Protein AF-A0A497I3G3-F1 (afdb_monomer_lite)

Foldseek 3Di:
DDDDDDPPDPPPPPPPDPDDAAEAEEEAEAPAAEEAECHEYEYQYEDHYDALYEYEYECYEYEDAFFDEPRYEHHFDALYEYHYELYEYYYHDPDDCCFDDDDPDTDRGYQYEHDPPAQRGEYHAENYEYAHEYEFRYEYEAECYEYAEYEYEPVNGDYHYYNYHYNYYYYD

pLDDT: mean 84.53, std 19.84, range [37.31, 98.94]

Structure (mmCIF, N/CA/C/O backbone):
data_AF-A0A497I3G3-F1
#
_entry.id   AF-A0A497I3G3-F1
#
loop_
_atom_site.group_PDB
_atom_site.id
_atom_site.type_symbol
_atom_site.label_atom_id
_atom_site.label_alt_id
_atom_site.label_comp_id
_atom_site.label_asym_id
_atom_site.label_entity_id
_atom_site.label_seq_id
_atom_site.pdbx_PDB_ins_code
_atom_site.Cartn_x
_atom_site.Cartn_y
_atom_site.Cartn_z
_atom_site.occupancy
_atom_site.B_iso_or_equiv
_atom_site.auth_seq_id
_atom_site.auth_comp_id
_atom_site.auth_asym_id
_atom_site.auth_atom_id
_atom_site.pdbx_PDB_model_num
ATOM 1 N N . MET A 1 1 ? -56.051 -41.911 -14.555 1.00 45.12 1 MET A N 1
ATOM 2 C CA . MET A 1 1 ? -54.654 -41.804 -15.029 1.00 45.12 1 MET A CA 1
ATOM 3 C C . MET A 1 1 ? -54.547 -40.635 -15.996 1.00 45.12 1 MET A C 1
ATOM 5 O O . MET A 1 1 ? -55.110 -40.735 -17.070 1.00 45.12 1 MET A O 1
ATOM 9 N N . SER A 1 2 ? -53.884 -39.545 -15.601 1.00 42.78 2 SER A N 1
ATOM 10 C CA . SER A 1 2 ? -52.928 -38.777 -16.425 1.00 42.78 2 SER A CA 1
ATOM 11 C C . SER A 1 2 ? -52.562 -37.500 -15.659 1.00 42.78 2 SER A C 1
ATOM 13 O O . SER A 1 2 ? -53.218 -36.467 -15.787 1.00 42.78 2 SER A O 1
ATOM 15 N N . GLY A 1 3 ? -51.539 -37.588 -14.808 1.00 40.12 3 GLY A N 1
ATOM 16 C CA . GLY A 1 3 ? -50.900 -36.400 -14.254 1.00 40.12 3 GLY A CA 1
ATOM 17 C C . GLY A 1 3 ? -50.158 -35.682 -15.376 1.00 40.12 3 GLY A C 1
ATOM 18 O O . GLY A 1 3 ? -49.284 -36.270 -16.007 1.00 40.12 3 GLY A O 1
ATOM 19 N N . LYS A 1 4 ? -50.519 -34.429 -15.653 1.00 45.56 4 LYS A N 1
ATOM 20 C CA . LYS A 1 4 ? -49.699 -33.545 -16.481 1.00 45.56 4 LYS A CA 1
ATOM 21 C C . LYS A 1 4 ? -48.718 -32.832 -15.554 1.00 45.56 4 LYS A C 1
ATOM 23 O O . LYS A 1 4 ? -49.089 -31.871 -14.888 1.00 45.56 4 LYS A O 1
ATOM 28 N N . LEU A 1 5 ? -47.486 -33.338 -15.486 1.00 42.12 5 LEU A N 1
ATOM 29 C CA . LEU A 1 5 ? -46.356 -32.574 -14.961 1.00 42.12 5 LEU A CA 1
ATOM 30 C C . LEU A 1 5 ? -46.122 -31.384 -15.900 1.00 42.12 5 LEU A C 1
ATOM 32 O O . LEU A 1 5 ? -45.784 -31.565 -17.068 1.00 42.12 5 LEU A O 1
ATOM 36 N N . SER A 1 6 ? -46.319 -30.176 -15.385 1.00 44.56 6 SER A N 1
ATOM 37 C CA . SER A 1 6 ? -45.836 -28.946 -16.006 1.00 44.56 6 SER A CA 1
ATOM 38 C C . SER A 1 6 ? -44.363 -28.792 -15.630 1.00 44.56 6 SER A C 1
ATOM 40 O O . SER A 1 6 ? -44.040 -28.544 -14.469 1.00 44.56 6 SER A O 1
ATOM 42 N N . LEU A 1 7 ? -43.468 -29.023 -16.591 1.00 43.25 7 LEU A N 1
ATOM 43 C CA . LEU A 1 7 ? -42.034 -28.816 -16.429 1.00 43.25 7 LEU A CA 1
ATOM 44 C C . LEU A 1 7 ? -41.765 -27.305 -16.520 1.00 43.25 7 LEU A C 1
ATOM 46 O O . LEU A 1 7 ? -41.732 -26.734 -17.608 1.00 43.25 7 LEU A O 1
ATOM 50 N N . LEU A 1 8 ? -41.638 -26.643 -15.370 1.00 42.03 8 LEU A N 1
ATOM 51 C CA . LEU A 1 8 ? -41.232 -25.243 -15.293 1.00 42.03 8 LEU A CA 1
ATOM 52 C C . LEU A 1 8 ? -39.715 -25.169 -15.524 1.00 42.03 8 LEU A C 1
ATOM 54 O O . LEU A 1 8 ? -38.921 -25.338 -14.601 1.00 42.03 8 LEU A O 1
ATOM 58 N N . SER A 1 9 ? -39.304 -24.968 -16.772 1.00 45.41 9 SER A N 1
ATOM 59 C CA . SER A 1 9 ? -37.898 -24.771 -17.126 1.00 45.41 9 SER A CA 1
ATOM 60 C C . SER A 1 9 ? -37.444 -23.378 -16.680 1.00 45.41 9 SER A C 1
ATOM 62 O O . SER A 1 9 ? -37.644 -22.396 -17.393 1.00 45.41 9 SER A O 1
ATOM 64 N N . ILE A 1 10 ? -36.832 -23.278 -15.499 1.00 46.38 10 ILE A N 1
ATOM 65 C CA . ILE A 1 10 ? -36.067 -22.091 -15.102 1.00 46.38 10 ILE A CA 1
ATOM 66 C C . ILE A 1 10 ? -34.754 -22.125 -15.886 1.00 46.38 10 ILE A C 1
ATOM 68 O O . ILE A 1 10 ? -33.830 -22.863 -15.553 1.00 46.38 10 ILE A O 1
ATOM 72 N N . VAL A 1 11 ? -34.677 -21.333 -16.951 1.00 45.69 11 VAL A N 1
ATOM 73 C CA . VAL A 1 11 ? -33.411 -21.050 -17.628 1.00 45.69 11 VAL A CA 1
ATOM 74 C C . VAL A 1 11 ? -32.709 -19.958 -16.824 1.00 45.69 11 VAL A C 1
ATOM 76 O O . VAL A 1 11 ? -32.985 -18.772 -16.993 1.00 45.69 11 VAL A O 1
ATOM 79 N N . VAL A 1 12 ? -31.821 -20.356 -15.911 1.00 48.06 12 VAL A N 1
ATOM 80 C CA . VAL A 1 12 ? -30.859 -19.429 -15.303 1.00 48.06 12 VAL A CA 1
ATOM 81 C C . VAL A 1 12 ? -29.800 -19.130 -16.360 1.00 48.06 12 VAL A C 1
ATOM 83 O O . VAL A 1 12 ? -28.880 -19.916 -16.577 1.00 48.06 12 VAL A O 1
ATOM 86 N N . LEU A 1 13 ? -29.941 -17.998 -17.046 1.00 43.44 13 LEU A N 1
ATOM 87 C CA . LEU A 1 13 ? -28.862 -17.415 -17.839 1.00 43.44 13 LEU A CA 1
ATOM 88 C C . LEU A 1 13 ? -27.814 -16.856 -16.868 1.00 43.44 13 LEU A C 1
ATOM 90 O O . LEU A 1 13 ? -27.852 -15.689 -16.489 1.00 43.44 13 LEU A O 1
ATOM 94 N N . LEU A 1 14 ? -26.887 -17.712 -16.438 1.00 46.81 14 LEU A N 1
ATOM 95 C CA . LEU A 1 14 ? -25.621 -17.282 -15.851 1.00 46.81 14 LEU A CA 1
ATOM 96 C C . LEU A 1 14 ? -24.811 -16.617 -16.965 1.00 46.81 14 LEU A C 1
ATOM 98 O O . LEU A 1 14 ? -24.116 -17.280 -17.735 1.00 46.81 14 LEU A O 1
ATOM 102 N N . SER A 1 15 ? -24.929 -15.297 -17.082 1.00 46.44 15 SER A N 1
ATOM 103 C CA . SER A 1 15 ? -23.990 -14.508 -17.866 1.00 46.44 15 SER A CA 1
ATOM 104 C C . SER A 1 15 ? -22.642 -14.537 -17.147 1.00 46.44 15 SER A C 1
ATOM 106 O O . SER A 1 15 ? -22.380 -13.720 -16.266 1.00 46.44 15 SER A O 1
ATOM 108 N N . PHE A 1 16 ? -21.786 -15.492 -17.506 1.00 45.66 16 PHE A N 1
ATOM 109 C CA . PHE A 1 16 ? -20.356 -15.397 -17.237 1.00 45.66 16 PHE A CA 1
ATOM 110 C C . PHE A 1 16 ? -19.800 -14.280 -18.122 1.00 45.66 16 PHE A C 1
ATOM 112 O O . PHE A 1 16 ? -19.298 -14.517 -19.219 1.00 45.66 16 PHE A O 1
ATOM 119 N N . GLY A 1 17 ? -19.960 -13.035 -17.673 1.00 47.91 17 GLY A N 1
ATOM 120 C CA . GLY A 1 17 ? -19.143 -11.949 -18.183 1.00 47.91 17 GLY A CA 1
ATOM 121 C C . GLY A 1 17 ? -17.699 -12.283 -17.837 1.00 47.91 17 GLY A C 1
ATOM 122 O O . GLY A 1 17 ? -17.373 -12.452 -16.664 1.00 47.91 17 GLY A O 1
ATOM 123 N N . ILE A 1 18 ? -16.844 -12.421 -18.848 1.00 51.44 18 ILE A N 1
ATOM 124 C CA . ILE A 1 18 ? -15.400 -12.369 -18.636 1.00 51.44 18 ILE A CA 1
ATOM 125 C C . ILE A 1 18 ? -15.140 -10.930 -18.193 1.00 51.44 18 ILE A C 1
ATOM 127 O O . ILE A 1 18 ? -15.123 -10.024 -19.024 1.00 51.44 18 ILE A O 1
ATOM 131 N N . ALA A 1 19 ? -15.069 -10.696 -16.883 1.00 58.94 19 ALA A N 1
ATOM 132 C CA . ALA A 1 19 ? -14.708 -9.393 -16.355 1.00 58.94 19 ALA A CA 1
ATOM 133 C C . ALA A 1 19 ? -13.263 -9.126 -16.787 1.00 58.94 19 ALA A C 1
ATOM 135 O O . ALA A 1 19 ? -12.330 -9.762 -16.308 1.00 58.94 19 ALA A O 1
ATOM 136 N N . SER A 1 20 ? -13.076 -8.248 -17.768 1.00 67.19 20 SER A N 1
ATOM 137 C CA . SER A 1 20 ? -11.767 -7.662 -18.022 1.00 67.19 20 SER A CA 1
ATOM 138 C C . SER A 1 20 ? -11.475 -6.672 -16.902 1.00 67.19 20 SER A C 1
ATOM 140 O O . SER A 1 20 ? -12.383 -5.932 -16.519 1.00 67.19 20 SER A O 1
ATOM 142 N N . ALA A 1 21 ? -10.233 -6.623 -16.411 1.00 77.19 21 ALA A N 1
ATOM 143 C CA . ALA A 1 21 ? -9.849 -5.577 -15.464 1.00 77.19 21 ALA A CA 1
ATOM 144 C C . ALA A 1 21 ? -10.252 -4.192 -15.972 1.00 77.19 21 ALA A C 1
ATOM 146 O O . ALA A 1 21 ? -10.078 -3.870 -17.150 1.00 77.19 21 ALA A O 1
ATOM 147 N N . GLU A 1 22 ? -10.757 -3.384 -15.052 1.00 89.38 22 GLU A N 1
ATOM 148 C CA . GLU A 1 22 ? -10.927 -1.955 -15.249 1.00 89.38 22 GLU A CA 1
ATOM 149 C C . GLU A 1 22 ? -9.532 -1.326 -15.395 1.00 89.38 22 GLU A C 1
ATOM 151 O O . GLU A 1 22 ? -8.621 -1.647 -14.630 1.00 89.38 22 GLU A O 1
ATOM 156 N N . GLU A 1 23 ? -9.333 -0.459 -16.388 1.00 92.62 23 GLU A N 1
ATOM 157 C CA . GLU A 1 23 ? -8.059 0.235 -16.588 1.00 92.62 23 GLU A CA 1
ATOM 158 C C . GLU A 1 23 ? -8.224 1.737 -16.367 1.00 92.62 23 GLU A C 1
ATOM 160 O O . GLU A 1 23 ? -9.040 2.390 -17.020 1.00 92.62 23 GLU A O 1
ATOM 165 N N . ILE A 1 24 ? -7.400 2.298 -15.484 1.00 94.25 24 ILE A N 1
ATOM 166 C CA . ILE A 1 24 ? -7.285 3.739 -15.266 1.00 94.25 24 ILE A CA 1
ATOM 167 C C . ILE A 1 24 ? -6.050 4.242 -16.005 1.00 94.25 24 ILE A C 1
ATOM 169 O O . ILE A 1 24 ? -4.948 3.706 -15.854 1.00 94.25 24 ILE A O 1
ATOM 173 N N . GLN A 1 25 ? -6.243 5.285 -16.810 1.00 94.75 25 GLN A N 1
ATOM 174 C CA . GLN A 1 25 ? -5.165 6.017 -17.466 1.00 94.75 25 GLN A CA 1
ATOM 175 C C . GLN A 1 25 ? -4.808 7.242 -16.621 1.00 94.75 25 GLN A C 1
ATOM 177 O O . GLN A 1 25 ? -5.655 8.110 -16.409 1.00 94.75 25 GLN A O 1
ATOM 182 N N . GLY A 1 26 ? -3.560 7.313 -16.152 1.00 95.94 26 GLY A N 1
ATOM 183 C CA . GLY A 1 26 ? -3.089 8.362 -15.250 1.00 95.94 26 GLY A CA 1
ATOM 184 C C . GLY A 1 26 ? -3.339 8.066 -13.771 1.00 95.94 26 GLY A C 1
ATOM 185 O O . GLY A 1 26 ? -3.663 6.945 -13.378 1.00 95.94 26 GLY A O 1
ATOM 186 N N . ASP A 1 27 ? -3.136 9.093 -12.946 1.00 98.38 27 ASP A N 1
ATOM 187 C CA . ASP A 1 27 ? -3.204 8.974 -11.492 1.00 98.38 27 ASP A CA 1
ATOM 188 C C . ASP A 1 27 ? -4.645 8.768 -11.006 1.00 98.38 27 ASP A C 1
ATOM 190 O O . ASP A 1 27 ? -5.552 9.547 -11.317 1.00 98.38 27 ASP A O 1
ATOM 194 N N . LEU A 1 28 ? -4.839 7.761 -10.158 1.00 98.50 28 LEU A N 1
ATOM 195 C CA . LEU A 1 28 ? -6.052 7.599 -9.371 1.00 98.50 28 LEU A CA 1
ATOM 196 C C . LEU A 1 28 ? -5.888 8.356 -8.051 1.00 98.50 28 LEU A C 1
ATOM 198 O O . LEU A 1 28 ? -5.063 7.994 -7.216 1.00 98.50 28 LEU A O 1
ATOM 202 N N . VAL A 1 29 ? -6.698 9.395 -7.847 1.00 98.69 29 VAL A N 1
ATOM 203 C CA . VAL A 1 29 ? -6.647 10.238 -6.644 1.00 98.69 29 VAL A CA 1
ATOM 204 C C . VAL A 1 29 ? -7.926 10.079 -5.827 1.00 98.69 29 VAL A C 1
ATOM 206 O O . VAL A 1 29 ? -9.012 10.447 -6.282 1.00 98.69 29 VAL A O 1
ATOM 209 N N . ILE A 1 30 ? -7.786 9.576 -4.604 1.00 98.56 30 ILE A N 1
ATOM 210 C CA . ILE A 1 30 ? -8.861 9.387 -3.631 1.00 98.56 30 ILE A CA 1
ATOM 211 C C . ILE A 1 30 ? -9.039 10.677 -2.834 1.00 98.56 30 ILE A C 1
ATOM 213 O O . ILE A 1 30 ? -8.191 11.033 -2.018 1.00 98.56 30 ILE A O 1
ATOM 217 N N . ARG A 1 31 ? -10.142 11.386 -3.093 1.00 98.38 31 ARG A N 1
ATOM 218 C CA . ARG A 1 31 ? -10.466 12.686 -2.468 1.00 98.38 31 ARG A CA 1
ATOM 219 C C . ARG A 1 31 ? -11.507 12.589 -1.353 1.00 98.38 31 ARG A C 1
ATOM 221 O O . ARG A 1 31 ? -11.741 13.557 -0.632 1.00 98.38 31 ARG A O 1
ATOM 228 N N . GLU A 1 32 ? -12.114 11.425 -1.206 1.00 98.12 32 GLU A N 1
ATOM 229 C CA . GLU A 1 32 ? -13.136 11.107 -0.218 1.00 98.12 32 GLU A CA 1
ATOM 230 C C . GLU A 1 32 ? -12.963 9.666 0.251 1.00 98.12 32 GLU A C 1
ATOM 232 O O . GLU A 1 32 ? -12.327 8.863 -0.435 1.00 98.12 32 GLU A O 1
ATOM 237 N N . ASP A 1 33 ? -13.507 9.342 1.421 1.00 98.62 33 ASP A N 1
ATOM 238 C CA . ASP A 1 33 ? -13.402 7.988 1.953 1.00 98.62 33 ASP A CA 1
ATOM 239 C C . ASP A 1 33 ? -14.055 6.996 0.987 1.00 98.62 33 ASP A C 1
ATOM 241 O O . ASP A 1 33 ? -15.230 7.115 0.642 1.00 98.62 33 ASP A O 1
ATOM 245 N N . THR A 1 34 ? -13.267 6.032 0.518 1.00 98.50 34 THR A N 1
ATOM 246 C CA . THR A 1 34 ? -13.627 5.173 -0.612 1.00 98.50 34 THR A CA 1
ATOM 247 C C . THR A 1 34 ? -13.425 3.706 -0.259 1.00 98.50 34 THR A C 1
ATOM 249 O O . THR A 1 34 ? -12.435 3.330 0.372 1.00 98.50 34 THR A O 1
ATOM 252 N N . VAL A 1 35 ? -14.345 2.854 -0.720 1.00 98.56 35 VAL A N 1
ATOM 253 C CA . VAL A 1 35 ? -14.219 1.394 -0.651 1.00 98.56 35 VAL A CA 1
ATOM 254 C C . VAL A 1 35 ? -14.188 0.819 -2.067 1.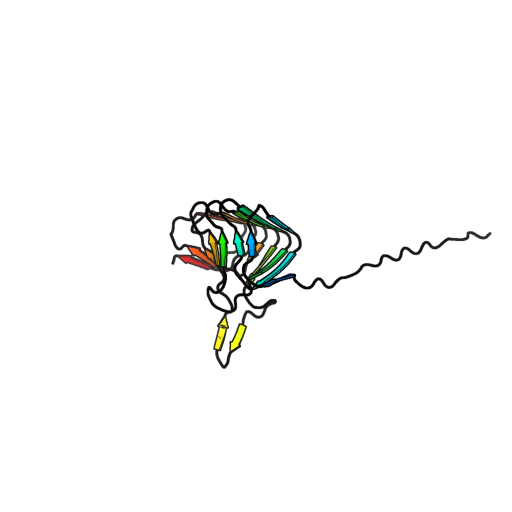00 98.56 35 VAL A C 1
ATOM 256 O O . VAL A 1 35 ? -15.120 1.013 -2.844 1.00 98.56 35 VAL A O 1
ATOM 259 N N . MET A 1 36 ? -13.124 0.088 -2.387 1.00 97.44 36 MET A N 1
ATOM 260 C CA . MET A 1 36 ? -12.977 -0.711 -3.601 1.00 97.44 36 MET A CA 1
ATOM 261 C C . MET A 1 36 ? -13.155 -2.184 -3.245 1.00 97.44 36 MET A C 1
ATOM 263 O O . MET A 1 36 ? -12.285 -2.787 -2.624 1.00 97.44 36 MET A O 1
ATOM 267 N N . GLU A 1 37 ? -14.299 -2.748 -3.618 1.00 97.69 37 GLU A N 1
ATOM 268 C CA . GLU A 1 37 ? -14.690 -4.120 -3.290 1.00 97.69 37 GLU A CA 1
ATOM 269 C C . GLU A 1 37 ? -14.824 -4.950 -4.570 1.00 97.69 37 GLU A C 1
ATOM 271 O O . GLU A 1 37 ? -15.496 -4.520 -5.511 1.00 97.69 37 GLU A O 1
ATOM 276 N N . GLY A 1 38 ? -14.212 -6.139 -4.605 1.00 96.25 38 GLY A N 1
ATOM 277 C CA . GLY A 1 38 ? -14.355 -7.066 -5.735 1.00 96.25 38 GLY A CA 1
ATOM 278 C C . GLY A 1 38 ? -13.771 -6.546 -7.051 1.00 96.25 38 GLY A C 1
ATOM 279 O O . GLY A 1 38 ? -14.249 -6.919 -8.122 1.00 96.25 38 GLY A O 1
ATOM 280 N N . LYS A 1 39 ? -12.801 -5.628 -6.989 1.00 94.12 39 LYS A N 1
ATOM 281 C CA . LYS A 1 39 ? -12.238 -4.958 -8.161 1.00 94.12 39 LYS A CA 1
ATOM 282 C C . LYS A 1 39 ? -11.048 -5.727 -8.714 1.00 94.12 39 LYS A C 1
ATOM 284 O O . LYS A 1 39 ? -10.140 -6.087 -7.975 1.00 94.12 39 LYS A O 1
ATOM 289 N N . GLU A 1 40 ? -11.018 -5.890 -10.030 1.00 94.00 40 GLU A N 1
ATOM 290 C CA . GLU A 1 40 ? -9.793 -6.159 -10.777 1.00 94.00 40 GLU A CA 1
ATOM 291 C C . GLU A 1 40 ? -9.428 -4.861 -11.507 1.00 94.00 40 GLU A C 1
ATOM 293 O O . GLU A 1 40 ? -10.165 -4.430 -12.397 1.00 94.00 40 GLU A O 1
ATOM 298 N N . LEU A 1 41 ? -8.353 -4.194 -11.082 1.00 93.88 41 LEU A N 1
ATOM 299 C CA . LEU A 1 41 ? -8.011 -2.835 -11.516 1.00 93.88 41 LEU A CA 1
ATOM 300 C C . LEU A 1 41 ? -6.548 -2.749 -11.950 1.00 93.88 41 LEU A C 1
ATOM 302 O O . LEU A 1 41 ? -5.653 -3.205 -11.239 1.00 93.88 41 LEU A O 1
ATOM 306 N N . VAL A 1 42 ? -6.296 -2.092 -13.076 1.00 93.50 42 VAL A N 1
ATOM 307 C CA . VAL A 1 42 ? -4.954 -1.699 -13.518 1.00 93.50 42 VAL A CA 1
ATOM 308 C C . VAL A 1 42 ? -4.859 -0.180 -13.513 1.00 93.50 42 VAL A C 1
ATOM 310 O O . VAL A 1 42 ? -5.671 0.500 -14.136 1.00 93.50 42 VAL A O 1
ATOM 313 N N . ILE A 1 43 ? -3.851 0.359 -12.834 1.00 95.50 43 ILE A N 1
ATOM 314 C CA . ILE A 1 43 ? -3.600 1.799 -12.743 1.00 95.50 43 ILE A CA 1
ATOM 315 C C . ILE A 1 43 ? -2.324 2.115 -13.524 1.00 95.50 43 ILE A C 1
ATOM 317 O O . ILE A 1 43 ? -1.236 1.666 -13.163 1.00 95.50 43 ILE A O 1
ATOM 321 N N . ASN A 1 44 ? -2.454 2.897 -14.596 1.00 93.62 44 ASN A N 1
ATOM 322 C CA . ASN A 1 44 ? -1.338 3.405 -15.401 1.00 93.62 44 ASN A CA 1
ATOM 323 C C . ASN A 1 44 ? -0.897 4.781 -14.874 1.00 93.62 44 ASN A C 1
ATOM 325 O O . ASN A 1 44 ? -0.962 5.785 -15.586 1.00 93.62 44 ASN A O 1
ATOM 329 N N . GLY A 1 45 ? -0.539 4.825 -13.592 1.00 95.31 45 GLY A N 1
ATOM 330 C CA . GLY A 1 45 ? -0.267 6.045 -12.842 1.00 95.31 45 GLY A CA 1
ATOM 331 C C . GLY A 1 45 ? -0.079 5.772 -11.353 1.00 95.31 45 GLY A C 1
ATOM 332 O O . GLY A 1 45 ? -0.055 4.622 -10.906 1.00 95.31 45 GLY A O 1
ATOM 333 N N . ASN A 1 46 ? 0.040 6.840 -10.572 1.00 98.19 46 ASN A N 1
ATOM 334 C CA . ASN A 1 46 ? 0.057 6.754 -9.117 1.00 98.19 46 ASN A CA 1
ATOM 335 C C . ASN A 1 46 ? -1.337 6.436 -8.566 1.00 98.19 46 ASN A C 1
ATOM 337 O O . ASN A 1 46 ? -2.356 6.832 -9.132 1.00 98.19 46 ASN A O 1
ATOM 341 N N . LEU A 1 47 ? -1.373 5.803 -7.398 1.00 98.62 47 LEU A N 1
ATOM 342 C CA . LEU A 1 47 ? -2.547 5.802 -6.530 1.00 98.62 47 LEU A CA 1
ATOM 343 C C . LEU A 1 47 ? -2.269 6.756 -5.372 1.00 98.62 47 LEU A C 1
ATOM 345 O O . LEU A 1 47 ? -1.363 6.510 -4.582 1.00 98.62 47 LEU A O 1
ATOM 349 N N . VAL A 1 48 ? -3.019 7.845 -5.268 1.00 98.88 48 VAL A N 1
ATOM 350 C CA . VAL A 1 48 ? -2.821 8.871 -4.238 1.00 98.88 48 VAL A CA 1
ATOM 351 C C . VAL A 1 48 ? -4.035 8.908 -3.326 1.00 98.88 48 VAL A C 1
ATOM 353 O O . VAL A 1 48 ? -5.156 9.087 -3.793 1.00 98.88 48 VAL A O 1
ATOM 356 N N . ILE A 1 49 ? -3.811 8.760 -2.025 1.00 98.88 49 ILE A N 1
ATOM 357 C CA . ILE A 1 49 ? -4.839 8.938 -1.000 1.00 98.88 49 ILE A CA 1
ATOM 358 C C . ILE A 1 49 ? -4.579 10.285 -0.352 1.00 98.88 49 ILE A C 1
ATOM 360 O O . ILE A 1 49 ? -3.554 10.448 0.305 1.00 98.88 49 ILE A O 1
ATOM 364 N N . GLU A 1 50 ? -5.464 11.248 -0.600 1.00 98.75 50 GLU A N 1
ATOM 365 C CA . GLU A 1 50 ? -5.311 12.620 -0.114 1.00 98.75 50 GLU A CA 1
ATOM 366 C C . GLU A 1 50 ? -5.356 12.712 1.415 1.00 98.75 50 GLU A C 1
ATOM 368 O O . GLU A 1 50 ? -5.801 11.794 2.108 1.00 98.75 50 GLU A O 1
ATOM 373 N N . GLU A 1 51 ? -4.884 13.845 1.935 1.00 98.62 51 GLU A N 1
ATOM 374 C CA . GLU A 1 51 ? -4.759 14.092 3.371 1.00 98.62 51 GLU A CA 1
ATOM 375 C C . GLU A 1 51 ? -6.066 13.807 4.130 1.00 98.62 51 GLU A C 1
ATOM 377 O O . GLU A 1 51 ? -7.155 14.255 3.749 1.00 98.62 51 GLU A O 1
ATOM 382 N N . GLY A 1 52 ? -5.955 13.043 5.219 1.00 98.25 52 GLY A N 1
ATOM 383 C CA . GLY A 1 52 ? -7.091 12.701 6.078 1.00 98.25 52 GLY A CA 1
ATOM 384 C C . GLY A 1 52 ? -8.145 11.794 5.433 1.00 98.25 52 GLY A C 1
ATOM 385 O O . GLY A 1 52 ? -9.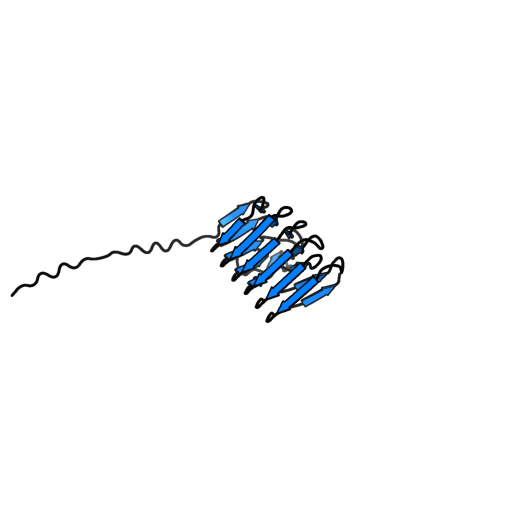229 11.654 5.998 1.00 98.25 52 GLY A O 1
ATOM 386 N N . LYS A 1 53 ? -7.878 11.214 4.253 1.00 98.75 53 LYS A N 1
ATOM 387 C CA . LYS A 1 53 ? -8.802 10.300 3.562 1.00 98.75 53 LYS A CA 1
ATOM 388 C C . LYS A 1 53 ? -8.449 8.845 3.797 1.00 98.75 53 LYS A C 1
ATOM 390 O O . LYS A 1 53 ? -7.292 8.485 4.011 1.00 98.75 53 LYS A O 1
ATOM 395 N N . THR A 1 54 ? -9.465 7.997 3.711 1.00 98.88 54 THR A N 1
ATOM 396 C CA . THR A 1 54 ? -9.321 6.549 3.828 1.00 98.88 54 THR A CA 1
ATOM 397 C C . THR A 1 54 ? -9.667 5.857 2.517 1.00 98.88 54 THR A C 1
ATOM 399 O O . THR A 1 54 ? -10.768 6.006 1.992 1.00 98.88 54 THR A O 1
ATOM 402 N N . LEU A 1 55 ? -8.756 5.023 2.021 1.00 98.88 55 LEU A N 1
ATOM 403 C CA . LEU A 1 55 ? -9.059 4.039 0.985 1.00 98.88 55 LEU A CA 1
ATOM 404 C C . LEU A 1 55 ? -9.073 2.643 1.606 1.00 98.88 55 LEU A C 1
ATOM 406 O O . LEU A 1 55 ? -8.082 2.212 2.194 1.00 98.88 55 LEU A O 1
ATOM 410 N N . THR A 1 56 ? -10.174 1.917 1.430 1.00 98.88 56 THR A N 1
ATOM 411 C CA . THR A 1 56 ? -10.258 0.485 1.740 1.00 98.88 56 THR A CA 1
ATOM 412 C C . THR A 1 56 ? -10.337 -0.322 0.452 1.00 98.88 56 THR A C 1
ATOM 414 O O . THR A 1 56 ? -11.260 -0.136 -0.333 1.00 98.88 56 THR A O 1
ATOM 417 N N . ILE A 1 57 ? -9.401 -1.242 0.246 1.00 98.81 57 ILE A N 1
ATOM 418 C CA . ILE A 1 57 ? -9.375 -2.202 -0.860 1.00 98.81 57 ILE A CA 1
ATOM 419 C C . ILE A 1 57 ? -9.682 -3.579 -0.274 1.00 98.81 57 ILE A C 1
ATOM 421 O O . ILE A 1 57 ? -8.959 -4.046 0.609 1.00 98.81 57 ILE A O 1
ATOM 425 N N . ARG A 1 58 ? -10.747 -4.232 -0.743 1.00 98.62 58 ARG A N 1
ATOM 426 C CA . ARG A 1 58 ? -11.176 -5.536 -0.233 1.00 98.62 58 ARG A CA 1
ATOM 427 C C . ARG A 1 58 ? -11.527 -6.506 -1.352 1.00 98.62 58 ARG A C 1
ATOM 429 O O . ARG A 1 58 ? -12.142 -6.116 -2.344 1.00 98.62 58 ARG A O 1
ATOM 436 N N . ASN A 1 59 ? -11.145 -7.774 -1.179 1.00 98.25 59 ASN A N 1
ATOM 437 C CA . ASN A 1 59 ? -11.438 -8.860 -2.122 1.00 98.25 59 ASN A CA 1
ATOM 438 C C . ASN A 1 59 ? -11.079 -8.484 -3.573 1.00 98.25 59 ASN A C 1
ATOM 440 O O . ASN A 1 59 ? -11.838 -8.762 -4.497 1.00 98.25 59 ASN A O 1
ATOM 444 N N . SER A 1 60 ? -9.968 -7.768 -3.753 1.00 97.50 60 SER A N 1
ATOM 445 C CA . SER A 1 60 ? -9.613 -7.118 -5.015 1.00 97.50 60 SER A CA 1
ATOM 446 C C . SER A 1 60 ? -8.208 -7.502 -5.475 1.00 97.50 60 SER A C 1
ATOM 448 O O . SER A 1 60 ? -7.342 -7.859 -4.673 1.00 97.50 60 SER A O 1
ATOM 450 N N . GLU A 1 61 ? -7.969 -7.383 -6.775 1.00 95.81 61 GLU A N 1
ATOM 451 C CA . GLU A 1 61 ? -6.654 -7.496 -7.398 1.00 95.81 61 GLU A CA 1
ATOM 452 C C . GLU A 1 61 ? -6.312 -6.166 -8.075 1.00 95.81 61 GLU A C 1
ATOM 454 O O . GLU A 1 61 ? -6.967 -5.751 -9.032 1.00 95.81 61 GLU A O 1
ATOM 459 N N . ILE A 1 62 ? -5.298 -5.472 -7.558 1.00 95.75 62 ILE A N 1
ATOM 460 C CA . ILE A 1 62 ? -4.893 -4.147 -8.037 1.00 95.75 62 ILE A CA 1
ATOM 461 C C . ILE A 1 62 ? -3.476 -4.235 -8.591 1.00 95.75 62 ILE A C 1
ATOM 463 O O . ILE A 1 62 ? -2.561 -4.683 -7.904 1.00 95.75 62 ILE A O 1
ATOM 467 N N . THR A 1 63 ? -3.284 -3.782 -9.825 1.00 93.56 63 THR A N 1
ATOM 468 C CA . THR A 1 63 ? -1.972 -3.697 -10.473 1.00 93.56 63 THR A CA 1
ATOM 469 C C . THR A 1 63 ? -1.585 -2.237 -10.652 1.00 93.56 63 THR A C 1
ATOM 471 O O . THR A 1 63 ? -2.315 -1.481 -11.294 1.00 93.56 63 THR A O 1
ATOM 474 N N . ILE A 1 64 ? -0.423 -1.842 -10.132 1.00 93.94 64 ILE A N 1
ATOM 475 C CA . ILE A 1 64 ? 0.218 -0.581 -10.515 1.00 93.94 64 ILE A CA 1
ATOM 476 C C . ILE A 1 64 ? 1.122 -0.877 -11.710 1.00 93.94 64 ILE A C 1
ATOM 478 O O . ILE A 1 64 ? 2.143 -1.547 -11.563 1.00 93.94 64 ILE A O 1
ATOM 482 N N . ASN A 1 65 ? 0.747 -0.397 -12.896 1.00 90.56 65 ASN A N 1
ATOM 483 C CA . ASN A 1 65 ? 1.412 -0.737 -14.156 1.00 90.56 65 ASN A CA 1
ATOM 484 C C . ASN A 1 65 ? 2.711 0.060 -14.363 1.00 90.56 65 ASN A C 1
ATOM 486 O O . ASN A 1 65 ? 2.846 0.830 -15.315 1.00 90.56 65 ASN A O 1
ATOM 490 N N . SER A 1 66 ? 3.656 -0.088 -13.435 1.00 86.38 66 SER A N 1
ATOM 491 C CA . SER A 1 66 ? 4.992 0.494 -13.521 1.00 86.38 66 SER A CA 1
ATOM 492 C C . SER A 1 66 ? 5.898 -0.349 -14.421 1.00 86.38 66 SER A C 1
ATOM 494 O O . SER A 1 66 ? 5.984 -1.568 -14.318 1.00 86.38 66 SER A O 1
ATOM 496 N N . ARG A 1 67 ? 6.609 0.306 -15.330 1.00 80.56 67 ARG A N 1
ATOM 497 C CA . ARG A 1 67 ? 7.573 -0.298 -16.260 1.00 80.56 67 ARG A CA 1
ATOM 498 C C . ARG A 1 67 ? 9.007 -0.062 -15.814 1.00 80.56 67 ARG A C 1
ATOM 500 O O . ARG A 1 67 ? 9.887 -0.856 -16.143 1.00 80.56 67 ARG A O 1
ATOM 507 N N . TYR A 1 68 ? 9.237 0.999 -15.045 1.00 79.31 68 TYR A N 1
ATOM 508 C CA . TYR A 1 68 ? 10.553 1.363 -14.535 1.00 79.31 68 TYR A CA 1
ATOM 509 C C . TYR A 1 68 ? 10.556 1.523 -13.014 1.00 79.31 68 TYR A C 1
ATOM 511 O O . TYR A 1 68 ? 9.536 1.781 -12.370 1.00 79.31 68 TYR A O 1
ATOM 519 N N . LYS A 1 69 ? 11.752 1.402 -12.432 1.00 81.25 69 LYS A N 1
ATOM 520 C CA . LYS A 1 69 ? 11.996 1.676 -11.015 1.00 81.25 69 LYS A CA 1
ATOM 521 C C . LYS A 1 69 ? 11.456 3.056 -10.636 1.00 81.25 69 LYS A C 1
ATOM 523 O O . LYS A 1 69 ? 11.823 4.052 -11.255 1.00 81.25 69 LYS A O 1
ATOM 528 N N . ASN A 1 70 ? 10.652 3.103 -9.573 1.00 83.38 70 ASN A N 1
ATOM 529 C CA . ASN A 1 70 ? 10.066 4.323 -9.009 1.00 83.38 70 ASN A CA 1
ATOM 530 C C . ASN A 1 70 ? 9.179 5.141 -9.971 1.00 83.38 70 ASN A C 1
ATOM 532 O O . ASN A 1 70 ? 8.936 6.309 -9.673 1.00 83.38 70 ASN A O 1
ATOM 536 N N . GLU A 1 71 ? 8.697 4.570 -11.081 1.00 90.25 71 GLU A N 1
ATOM 537 C CA . GLU A 1 71 ? 7.826 5.285 -12.029 1.00 90.25 71 GLU A CA 1
ATOM 538 C C . GLU A 1 71 ? 6.505 5.715 -11.382 1.00 90.25 71 GLU A C 1
ATOM 540 O O . GLU A 1 71 ? 6.133 6.884 -11.452 1.00 90.25 71 GLU A O 1
ATOM 545 N N . TYR A 1 72 ? 5.843 4.781 -10.693 1.00 94.19 72 TYR A N 1
ATOM 546 C CA . TYR A 1 72 ? 4.577 5.006 -9.998 1.00 94.19 72 TYR A CA 1
ATOM 547 C C . TYR A 1 72 ? 4.619 4.483 -8.572 1.00 94.19 72 TYR A C 1
ATOM 549 O O . TYR A 1 72 ? 5.404 3.586 -8.243 1.00 94.19 72 TYR A O 1
ATOM 557 N N . TRP A 1 73 ? 3.815 5.119 -7.724 1.00 97.06 73 TRP A N 1
ATOM 558 C CA . TRP A 1 73 ? 3.785 4.933 -6.279 1.00 97.06 73 TRP A CA 1
ATOM 559 C C . TRP A 1 73 ? 2.333 4.828 -5.804 1.00 97.06 73 TRP A C 1
ATOM 561 O O . TRP A 1 73 ? 1.430 5.444 -6.375 1.00 97.06 73 TRP A O 1
ATOM 571 N N . ILE A 1 74 ? 2.125 4.100 -4.709 1.00 98.50 74 ILE A N 1
ATOM 572 C CA . ILE A 1 74 ? 0.939 4.258 -3.871 1.00 98.50 74 ILE A CA 1
ATOM 573 C C . ILE A 1 74 ? 1.319 5.236 -2.760 1.00 98.50 74 ILE A C 1
ATOM 575 O O . ILE A 1 74 ? 2.168 4.933 -1.925 1.00 98.50 74 ILE A O 1
ATOM 579 N N . ARG A 1 75 ? 0.734 6.430 -2.776 1.00 98.69 75 ARG A N 1
ATOM 580 C CA . ARG A 1 75 ? 1.067 7.537 -1.877 1.00 98.69 75 ARG A CA 1
ATOM 581 C C . ARG A 1 75 ? -0.016 7.691 -0.820 1.00 98.69 75 ARG A C 1
ATOM 583 O O . ARG A 1 75 ? -1.154 8.023 -1.148 1.00 98.69 75 ARG A O 1
ATOM 590 N N . ILE A 1 76 ? 0.352 7.466 0.435 1.00 98.81 76 ILE A N 1
ATOM 591 C CA . ILE A 1 76 ? -0.507 7.667 1.600 1.00 98.81 76 ILE A CA 1
ATOM 592 C C . ILE A 1 76 ? -0.075 8.994 2.224 1.00 98.81 76 ILE A C 1
ATOM 594 O O . ILE A 1 76 ? 0.966 9.066 2.881 1.00 98.81 76 ILE A O 1
ATOM 598 N N . ARG A 1 77 ? -0.832 10.059 1.937 1.00 98.62 77 ARG A N 1
ATOM 599 C CA . ARG A 1 77 ? -0.549 11.415 2.427 1.00 98.62 77 ARG A CA 1
ATOM 600 C C . ARG A 1 77 ? -0.672 11.498 3.960 1.00 98.62 77 ARG A C 1
ATOM 602 O O . ARG A 1 77 ? -1.184 10.561 4.580 1.00 98.62 77 ARG A O 1
ATOM 609 N N . PRO A 1 78 ? -0.225 12.604 4.582 1.00 98.25 78 PRO A N 1
ATOM 610 C CA . PRO A 1 78 ? -0.408 12.820 6.015 1.00 98.25 78 PRO A CA 1
ATOM 611 C C . PRO A 1 78 ? -1.851 12.562 6.466 1.00 98.25 78 PRO A C 1
ATOM 613 O O . PRO A 1 78 ? -2.807 12.837 5.738 1.00 98.25 78 PRO A O 1
ATOM 616 N N . ASN A 1 79 ? -2.025 11.982 7.651 1.00 98.50 79 ASN A N 1
ATOM 617 C CA . ASN A 1 79 ? -3.310 11.592 8.245 1.00 98.50 79 ASN A CA 1
ATOM 618 C C . ASN A 1 79 ? -4.186 10.649 7.390 1.00 98.50 79 ASN A C 1
ATOM 620 O O . ASN A 1 79 ? -5.308 10.330 7.786 1.00 98.50 79 ASN A O 1
ATOM 624 N N . ALA A 1 80 ? -3.722 10.211 6.218 1.00 98.88 80 ALA A N 1
ATOM 625 C CA . ALA A 1 80 ? -4.463 9.324 5.339 1.00 98.88 80 ALA A CA 1
ATOM 626 C C . ALA A 1 80 ? -4.258 7.862 5.746 1.00 98.88 80 ALA A C 1
ATOM 628 O O . ALA A 1 80 ? -3.240 7.490 6.335 1.00 98.88 80 ALA A O 1
ATOM 629 N N . THR A 1 81 ? -5.227 7.016 5.404 1.00 98.94 81 THR A N 1
ATOM 630 C CA . THR A 1 81 ? -5.178 5.583 5.701 1.00 98.94 81 THR A CA 1
ATOM 631 C C . THR A 1 81 ? -5.429 4.751 4.450 1.00 98.94 81 THR A C 1
ATOM 633 O O . THR A 1 81 ? -6.434 4.920 3.761 1.00 98.94 81 THR A O 1
ATOM 636 N N . LEU A 1 82 ? -4.544 3.790 4.192 1.00 98.94 82 LEU A N 1
ATOM 637 C CA . LEU A 1 82 ? -4.783 2.692 3.260 1.00 98.94 82 LEU A CA 1
ATOM 638 C C . LEU A 1 82 ? -5.060 1.407 4.038 1.00 98.94 82 LEU A C 1
ATOM 640 O O . LEU A 1 82 ? -4.228 0.962 4.828 1.00 98.94 82 LEU A O 1
ATOM 644 N N . ILE A 1 83 ? -6.204 0.783 3.779 1.00 98.94 83 ILE A N 1
ATOM 645 C CA . ILE A 1 83 ? -6.574 -0.528 4.314 1.00 98.94 83 ILE A CA 1
ATOM 646 C C . ILE A 1 83 ? -6.688 -1.509 3.149 1.00 98.94 83 ILE A C 1
ATOM 648 O O . ILE A 1 83 ? -7.421 -1.253 2.199 1.00 98.94 83 ILE A O 1
ATOM 652 N N . VAL A 1 84 ? -5.986 -2.638 3.221 1.00 98.88 84 VAL A N 1
ATOM 653 C CA . VAL A 1 84 ? -5.991 -3.677 2.184 1.00 98.88 84 VAL A CA 1
ATOM 654 C C . VAL A 1 84 ? -6.303 -5.027 2.817 1.00 98.88 84 VAL A C 1
ATOM 656 O O . VAL A 1 84 ? -5.500 -5.558 3.588 1.00 98.88 84 VAL A O 1
ATOM 659 N N . GLU A 1 85 ? -7.469 -5.582 2.495 1.00 98.81 85 GLU A N 1
ATOM 660 C CA . GLU A 1 85 ? -8.004 -6.804 3.104 1.00 98.81 85 GLU A CA 1
ATOM 661 C C . GLU A 1 85 ? -8.296 -7.868 2.041 1.00 98.81 85 GLU A C 1
ATOM 663 O O . GLU A 1 85 ? -8.962 -7.586 1.044 1.00 98.81 85 GLU A O 1
ATOM 668 N N . ASN A 1 86 ? -7.849 -9.109 2.253 1.00 98.69 86 ASN A N 1
ATOM 669 C CA . ASN A 1 86 ? -8.157 -10.246 1.368 1.00 98.69 86 ASN A CA 1
ATOM 670 C C . ASN A 1 86 ? -7.848 -9.956 -0.113 1.00 98.69 86 ASN A C 1
ATOM 672 O O . ASN A 1 86 ? -8.637 -10.292 -0.996 1.00 98.69 86 ASN A O 1
ATOM 676 N N . SER A 1 87 ? -6.758 -9.241 -0.383 1.00 98.56 87 SER A N 1
ATOM 677 C CA . SER A 1 87 ? -6.495 -8.665 -1.704 1.00 98.56 87 SER A CA 1
ATOM 678 C C . SER A 1 87 ? -5.085 -8.977 -2.187 1.00 98.56 87 SER A C 1
ATOM 680 O O . SER A 1 87 ? -4.223 -9.433 -1.429 1.00 98.56 87 SER A O 1
ATOM 682 N N . LYS A 1 88 ? -4.843 -8.732 -3.473 1.00 96.50 88 LYS A N 1
ATOM 683 C CA . LYS A 1 88 ? -3.521 -8.867 -4.084 1.00 96.50 88 LYS A CA 1
ATOM 684 C C . LYS A 1 88 ? -3.112 -7.557 -4.734 1.00 96.50 88 LYS A C 1
ATOM 686 O O . LYS A 1 88 ? -3.905 -6.948 -5.451 1.00 96.50 88 LYS A O 1
ATOM 691 N N . LEU A 1 89 ? -1.882 -7.137 -4.471 1.00 95.31 89 LEU A N 1
ATOM 692 C CA . LEU A 1 89 ? -1.282 -5.952 -5.064 1.00 95.31 89 LEU A CA 1
ATOM 693 C C . LEU A 1 89 ? -0.078 -6.367 -5.912 1.00 95.31 89 LEU A C 1
ATOM 695 O O . LEU A 1 89 ? 0.863 -6.985 -5.405 1.00 95.31 89 LEU A O 1
ATOM 699 N N . TYR A 1 90 ? -0.119 -6.005 -7.186 1.00 91.25 90 TYR A N 1
ATOM 700 C CA . TYR A 1 90 ? 0.878 -6.350 -8.193 1.00 91.25 90 TYR A CA 1
ATOM 701 C C . TYR A 1 90 ? 1.592 -5.096 -8.707 1.00 91.25 90 TYR A C 1
ATOM 703 O O . TYR A 1 90 ? 1.016 -4.001 -8.722 1.00 91.25 90 TYR A O 1
ATOM 711 N N . GLU A 1 91 ? 2.831 -5.264 -9.160 1.00 86.06 91 GLU A N 1
ATOM 712 C CA . GLU A 1 91 ? 3.542 -4.270 -9.969 1.00 86.06 91 GLU A CA 1
ATOM 713 C C . GLU A 1 91 ? 3.837 -4.827 -11.367 1.00 86.06 91 GLU A C 1
ATOM 715 O O . GLU A 1 91 ? 3.775 -6.035 -11.587 1.00 86.06 91 GLU A O 1
ATOM 720 N N . GLY A 1 92 ? 4.146 -3.959 -12.330 1.00 77.75 92 GLY A N 1
ATOM 721 C CA . GLY A 1 92 ? 4.486 -4.401 -13.681 1.00 77.75 92 GLY A CA 1
ATOM 722 C C . GLY A 1 92 ? 3.303 -4.554 -14.636 1.00 77.75 92 GLY A C 1
ATOM 723 O O . GLY A 1 92 ? 2.155 -4.212 -14.340 1.00 77.75 92 GLY A O 1
ATOM 724 N N . LEU A 1 93 ? 3.613 -5.064 -15.832 1.00 65.69 93 LEU A N 1
ATOM 725 C CA . LEU A 1 93 ? 2.614 -5.375 -16.852 1.00 65.69 93 LEU A CA 1
ATOM 726 C C . LEU A 1 93 ? 1.662 -6.447 -16.312 1.00 65.69 93 LEU A C 1
ATOM 728 O O . LEU A 1 93 ? 2.103 -7.465 -15.777 1.00 65.69 93 LEU A O 1
ATOM 732 N N . LYS A 1 94 ? 0.354 -6.218 -16.475 1.00 58.78 94 LYS A N 1
ATOM 733 C CA . LYS A 1 94 ? -0.704 -7.115 -15.998 1.00 58.78 94 LYS A CA 1
ATOM 734 C C . LYS A 1 94 ? -0.385 -8.583 -16.350 1.00 58.78 94 LYS A C 1
ATOM 736 O O . LYS A 1 94 ? -0.242 -8.918 -17.522 1.00 58.78 94 LYS A O 1
ATOM 741 N N . GLN A 1 95 ? -0.355 -9.427 -15.312 1.00 50.00 95 GLN A N 1
ATOM 742 C CA . GLN A 1 95 ? -0.051 -10.870 -15.275 1.00 50.00 95 GLN A CA 1
ATOM 743 C C . GLN A 1 95 ? 1.413 -11.295 -15.472 1.00 50.00 95 GLN A C 1
ATOM 745 O O . GLN A 1 95 ? 1.828 -11.611 -16.578 1.00 50.00 95 GLN A O 1
ATOM 750 N N . GLY A 1 96 ? 2.138 -11.514 -14.367 1.00 48.06 96 GLY A N 1
ATOM 751 C CA . GLY A 1 96 ? 3.148 -12.583 -14.249 1.00 48.06 96 GLY A CA 1
ATOM 752 C C . GLY A 1 96 ? 4.415 -12.469 -15.106 1.00 48.06 96 GLY A C 1
ATOM 753 O O . GLY A 1 96 ? 5.283 -13.337 -15.027 1.00 48.06 96 GLY A O 1
ATOM 754 N N . ILE A 1 97 ? 4.556 -11.406 -15.893 1.00 49.59 97 ILE A N 1
ATOM 755 C CA . ILE A 1 97 ? 5.759 -11.079 -16.658 1.00 49.59 97 ILE A CA 1
ATOM 756 C C . ILE A 1 97 ? 6.581 -10.056 -15.880 1.00 49.59 97 ILE A C 1
ATOM 758 O O . ILE A 1 97 ? 6.712 -8.904 -16.271 1.00 49.59 97 ILE A O 1
ATOM 762 N N . ASN A 1 98 ? 7.193 -10.511 -14.784 1.00 47.81 98 ASN A N 1
ATOM 763 C CA . ASN A 1 98 ? 8.191 -9.735 -14.032 1.00 47.81 98 ASN A CA 1
ATOM 764 C C . ASN A 1 98 ? 9.532 -9.598 -14.777 1.00 47.81 98 ASN A C 1
ATOM 766 O O . ASN A 1 98 ? 10.470 -8.974 -14.277 1.00 47.81 98 ASN A O 1
ATOM 770 N N . GLU A 1 99 ? 9.624 -10.177 -15.976 1.00 52.94 99 GLU A N 1
ATOM 771 C CA . GLU A 1 99 ? 10.796 -10.138 -16.835 1.00 52.94 99 GLU A CA 1
ATOM 772 C C . GLU A 1 99 ? 10.376 -9.729 -18.251 1.00 52.94 99 GLU A C 1
ATOM 774 O O . GLU A 1 99 ? 9.769 -10.507 -18.990 1.00 52.94 99 GLU A O 1
ATOM 779 N N . VAL A 1 100 ? 10.727 -8.505 -18.647 1.00 51.44 100 VAL A N 1
ATOM 780 C CA . VAL A 1 100 ? 10.712 -8.100 -20.059 1.00 51.44 100 VAL A CA 1
ATOM 781 C C . VAL A 1 100 ? 12.142 -8.131 -20.570 1.00 51.44 100 VAL A C 1
ATOM 783 O O . VAL A 1 100 ? 13.062 -7.583 -19.958 1.00 51.44 100 VAL A O 1
ATOM 786 N N . TRP A 1 101 ? 12.319 -8.786 -21.711 1.00 46.19 101 TRP A N 1
ATOM 787 C CA . TRP A 1 101 ? 13.579 -8.816 -22.438 1.00 46.19 101 TRP A CA 1
ATOM 788 C C . TRP A 1 101 ? 13.667 -7.589 -23.349 1.00 46.19 101 TRP A C 1
ATOM 790 O O . TRP A 1 101 ? 12.882 -7.461 -24.289 1.00 46.19 101 TRP A O 1
ATOM 800 N N . ILE A 1 102 ? 14.633 -6.698 -23.101 1.00 49.75 102 ILE A N 1
ATOM 801 C CA . ILE A 1 102 ? 15.032 -5.653 -24.059 1.00 49.75 102 ILE A CA 1
ATOM 802 C C . ILE A 1 102 ? 16.487 -5.921 -24.455 1.00 49.75 102 ILE A C 1
ATOM 804 O O . ILE A 1 102 ? 17.417 -5.703 -23.675 1.00 49.75 102 ILE A O 1
ATOM 808 N N . GLY A 1 103 ? 16.693 -6.440 -25.668 1.00 58.69 103 GLY A N 1
ATOM 809 C CA . GLY A 1 103 ? 18.003 -6.931 -26.106 1.00 58.69 103 GLY A CA 1
ATOM 810 C C . GLY A 1 103 ? 18.458 -8.146 -25.284 1.00 58.69 103 GLY A C 1
ATOM 811 O O . GLY A 1 103 ? 17.718 -9.116 -25.159 1.00 58.69 103 GLY A O 1
ATOM 812 N N . LEU A 1 104 ? 19.672 -8.093 -24.720 1.00 37.72 104 LEU A N 1
ATOM 813 C CA . LEU A 1 104 ? 20.236 -9.137 -23.842 1.00 37.72 104 LEU A CA 1
ATOM 814 C C . LEU A 1 104 ? 19.962 -8.903 -22.343 1.00 37.72 104 LEU A C 1
ATOM 816 O O . LEU A 1 104 ? 20.360 -9.722 -21.515 1.00 37.72 104 LEU A O 1
ATOM 820 N N . ASN A 1 105 ? 19.315 -7.794 -21.974 1.00 37.31 105 ASN A N 1
ATOM 821 C CA . ASN A 1 105 ? 19.136 -7.415 -20.576 1.00 37.31 105 ASN A CA 1
ATOM 822 C C . ASN A 1 105 ? 17.782 -7.894 -20.041 1.00 37.31 105 ASN A C 1
ATOM 824 O O . ASN A 1 105 ? 16.735 -7.594 -20.620 1.00 37.31 105 ASN A O 1
ATOM 828 N N . ARG A 1 106 ? 17.815 -8.585 -18.893 1.00 49.28 106 ARG A N 1
ATOM 829 C CA . ARG A 1 106 ? 16.628 -8.836 -18.068 1.00 49.28 106 ARG A CA 1
ATOM 830 C C . ARG A 1 106 ? 16.291 -7.565 -17.304 1.00 49.28 106 ARG A C 1
ATOM 832 O O . ARG A 1 106 ? 17.093 -7.113 -16.488 1.00 49.28 106 ARG A O 1
ATOM 839 N N . ILE A 1 107 ? 15.120 -6.996 -17.550 1.00 51.06 107 ILE A N 1
ATOM 840 C CA . ILE A 1 107 ? 14.627 -5.870 -16.759 1.00 51.06 107 ILE A CA 1
ATOM 841 C C . ILE A 1 107 ? 13.676 -6.4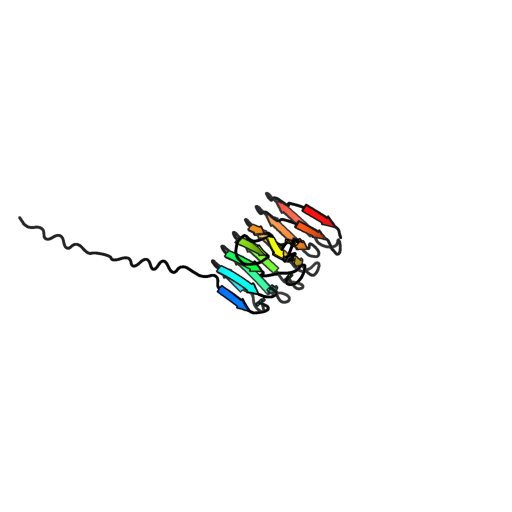36 -15.712 1.00 51.06 107 ILE A C 1
ATOM 843 O O . ILE A 1 107 ? 12.639 -6.998 -16.061 1.00 51.06 107 ILE A O 1
ATOM 847 N N . ARG A 1 108 ? 14.045 -6.295 -14.433 1.00 54.25 108 ARG A N 1
ATOM 848 C CA . ARG A 1 108 ? 13.109 -6.464 -13.320 1.00 54.25 108 ARG A CA 1
ATOM 849 C C . ARG A 1 108 ? 12.113 -5.314 -13.417 1.00 54.25 108 ARG A C 1
ATOM 851 O O . ARG A 1 108 ? 12.510 -4.157 -13.260 1.00 54.25 108 ARG A O 1
ATOM 858 N N . LEU A 1 109 ? 10.876 -5.626 -13.785 1.00 56.22 109 LEU A N 1
ATOM 859 C CA . LEU A 1 109 ? 9.834 -4.614 -13.887 1.00 56.22 109 LEU A CA 1
ATOM 860 C C . LEU A 1 109 ? 9.453 -4.116 -12.495 1.00 56.22 109 LEU A C 1
ATOM 862 O O . LEU A 1 109 ? 9.307 -4.923 -11.583 1.00 56.22 109 LEU A O 1
ATOM 866 N N . GLY A 1 110 ? 9.288 -2.798 -12.388 1.00 60.84 110 GLY A N 1
ATOM 867 C CA . GLY A 1 110 ? 8.780 -2.131 -11.198 1.00 60.84 110 GLY A CA 1
ATOM 868 C C . GLY A 1 110 ? 9.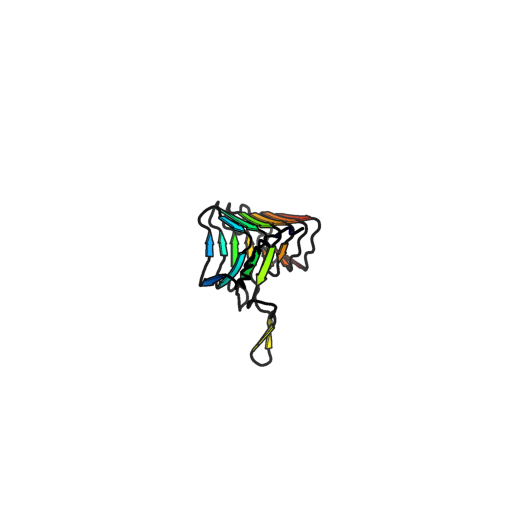741 -2.125 -10.003 1.00 60.84 110 GLY A C 1
ATOM 869 O O . GLY A 1 110 ? 10.499 -3.050 -9.726 1.00 60.84 110 GLY A O 1
ATOM 870 N N . GLU A 1 111 ? 9.734 -1.008 -9.286 1.00 80.12 111 GLU A N 1
ATOM 871 C CA . GLU A 1 111 ? 10.015 -1.048 -7.855 1.00 80.12 111 GLU A CA 1
ATOM 872 C C . GLU A 1 111 ? 8.986 -0.136 -7.170 1.00 80.12 111 GLU A C 1
ATOM 874 O O . GLU A 1 111 ? 9.332 0.830 -6.483 1.00 80.12 111 GLU A O 1
ATOM 879 N N . THR A 1 112 ? 7.704 -0.362 -7.448 1.00 91.56 112 THR A N 1
ATOM 880 C CA . THR A 1 112 ? 6.613 0.471 -6.944 1.00 91.56 112 THR A CA 1
ATOM 881 C C . THR A 1 112 ? 6.597 0.427 -5.422 1.00 91.56 112 THR A C 1
ATOM 883 O O . THR A 1 112 ? 6.745 -0.620 -4.786 1.00 91.56 112 THR A O 1
ATOM 886 N N . VAL A 1 113 ? 6.463 1.612 -4.832 1.00 94.94 113 VAL A N 1
ATOM 887 C CA . VAL A 1 113 ? 6.480 1.807 -3.384 1.00 94.94 113 VAL A CA 1
ATOM 888 C C . VAL A 1 113 ? 5.077 2.143 -2.909 1.00 94.94 113 VAL A C 1
ATOM 890 O O . VAL A 1 113 ? 4.439 3.042 -3.456 1.00 94.94 113 VAL A O 1
ATOM 893 N N . ILE A 1 114 ? 4.630 1.455 -1.863 1.00 98.00 114 ILE A N 1
ATOM 894 C CA . ILE A 1 114 ? 3.590 1.936 -0.960 1.00 98.00 114 ILE A CA 1
ATOM 895 C C . ILE A 1 114 ? 4.281 2.817 0.074 1.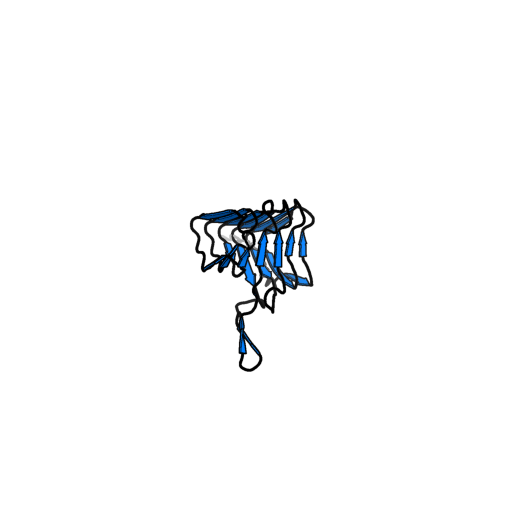00 98.00 114 ILE A C 1
ATOM 897 O O . ILE A 1 114 ? 5.056 2.328 0.897 1.00 98.00 114 ILE A O 1
ATOM 901 N N . ALA A 1 115 ? 4.053 4.122 -0.024 1.00 97.62 115 ALA A N 1
ATOM 902 C CA . ALA A 1 115 ? 4.699 5.131 0.793 1.00 97.62 115 ALA A CA 1
ATOM 903 C C . ALA A 1 115 ? 3.725 5.680 1.832 1.00 97.62 115 ALA A C 1
ATOM 905 O O . ALA A 1 115 ? 2.840 6.466 1.495 1.00 97.62 115 ALA A O 1
ATOM 906 N N . THR A 1 116 ? 3.923 5.295 3.094 1.00 97.94 116 THR A N 1
ATOM 907 C CA . THR A 1 116 ? 3.495 6.115 4.233 1.00 97.94 116 THR A CA 1
ATOM 908 C C . THR A 1 116 ? 4.397 7.350 4.255 1.00 97.94 116 THR A C 1
ATOM 910 O O . THR A 1 116 ? 5.586 7.208 4.534 1.00 97.94 116 THR A O 1
ATOM 913 N N . GLU A 1 117 ? 3.903 8.519 3.849 1.00 95.69 117 GLU A N 1
ATOM 914 C CA . GLU A 1 117 ? 4.761 9.689 3.602 1.00 95.69 117 GLU A CA 1
ATOM 915 C C . GLU A 1 117 ? 5.294 10.372 4.862 1.00 95.69 117 GLU A C 1
ATOM 917 O O . GLU A 1 117 ? 6.326 11.040 4.791 1.00 95.69 117 GLU A O 1
ATOM 922 N N . ASP A 1 118 ? 4.612 10.207 5.993 1.00 94.25 118 ASP A N 1
ATOM 923 C CA . ASP A 1 118 ? 5.046 10.717 7.292 1.00 94.25 118 ASP A CA 1
ATOM 924 C C . ASP A 1 118 ? 4.515 9.869 8.456 1.00 94.25 118 ASP A C 1
ATOM 926 O O . ASP A 1 118 ? 3.764 8.912 8.257 1.00 94.25 118 ASP A O 1
ATOM 930 N N . GLU A 1 119 ? 4.870 10.260 9.681 1.00 96.56 119 GLU A N 1
ATOM 931 C CA . GLU A 1 119 ? 4.498 9.570 10.921 1.00 96.56 119 GLU A CA 1
ATOM 932 C C . GLU A 1 119 ? 2.983 9.440 11.168 1.00 96.56 119 GLU A C 1
ATOM 934 O O . GLU A 1 119 ? 2.566 8.580 11.944 1.00 96.56 119 GLU A O 1
ATOM 939 N N . SER A 1 120 ? 2.162 10.267 10.513 1.00 97.44 120 SER A N 1
ATOM 940 C CA . SER A 1 120 ? 0.702 10.288 10.661 1.00 97.44 120 SER A CA 1
ATOM 941 C C . SER A 1 120 ? -0.030 9.441 9.615 1.00 97.44 120 SER A C 1
ATOM 943 O O . SER A 1 120 ? -1.191 9.076 9.805 1.00 97.44 120 SER A O 1
ATOM 945 N N . SER A 1 121 ? 0.638 9.116 8.507 1.00 98.38 121 SER A N 1
ATOM 946 C CA . SER A 1 121 ? 0.094 8.254 7.459 1.00 98.38 121 SER A CA 1
ATOM 947 C C . SER A 1 121 ? 0.067 6.780 7.886 1.00 98.38 121 SER A C 1
ATOM 949 O O . SER A 1 121 ? 0.980 6.289 8.561 1.00 98.38 121 SER A O 1
ATOM 951 N N . LYS A 1 122 ? -0.987 6.054 7.491 1.00 98.88 122 LYS A N 1
ATOM 952 C CA . LYS A 1 122 ? -1.235 4.687 7.965 1.00 98.88 122 LYS A CA 1
ATOM 953 C C . LYS A 1 122 ? -1.476 3.679 6.843 1.00 98.88 122 LYS A C 1
ATOM 955 O O . LYS A 1 122 ? -2.301 3.894 5.959 1.00 98.88 122 LYS A O 1
ATOM 960 N N . LEU A 1 123 ? -0.816 2.527 6.936 1.00 98.88 123 LEU A N 1
ATOM 961 C CA . LEU A 1 123 ? -1.058 1.348 6.105 1.00 98.88 123 LEU A CA 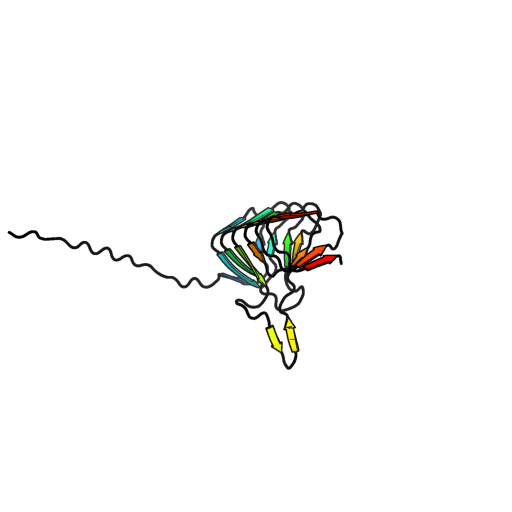1
ATOM 962 C C . LEU A 1 123 ? -1.489 0.166 6.977 1.00 98.88 123 LEU A C 1
ATOM 964 O O . LEU A 1 123 ? -0.816 -0.187 7.945 1.00 98.88 123 LEU A O 1
ATOM 968 N N . ILE A 1 124 ? -2.583 -0.488 6.600 1.00 98.94 124 ILE A N 1
ATOM 969 C CA . ILE A 1 124 ? -3.063 -1.722 7.221 1.00 98.94 124 ILE A CA 1
ATOM 970 C C . ILE A 1 124 ? -3.228 -2.783 6.136 1.00 98.94 124 ILE A C 1
ATOM 972 O O . ILE A 1 124 ? -4.002 -2.602 5.200 1.00 98.94 124 ILE A O 1
ATOM 976 N N . MET A 1 125 ? -2.548 -3.915 6.286 1.00 98.88 125 MET A N 1
ATOM 977 C CA . MET A 1 125 ? -2.642 -5.063 5.388 1.00 98.88 125 MET A CA 1
ATOM 978 C C . MET A 1 125 ? -3.086 -6.296 6.169 1.00 98.88 125 MET A C 1
ATOM 980 O O . MET A 1 125 ? -2.438 -6.678 7.144 1.00 98.88 125 MET A O 1
ATOM 984 N N . LYS A 1 126 ? -4.185 -6.925 5.746 1.00 98.88 126 LYS A N 1
ATOM 985 C CA . LYS A 1 126 ? -4.718 -8.146 6.361 1.00 98.88 126 LYS A CA 1
ATOM 986 C C . LYS A 1 126 ? -5.032 -9.192 5.307 1.00 98.88 126 LYS A C 1
ATOM 988 O O . LYS A 1 126 ? -5.844 -8.930 4.424 1.00 98.88 126 LYS A O 1
ATOM 993 N N . ASN A 1 127 ? -4.462 -10.386 5.442 1.00 98.69 127 ASN A N 1
ATOM 994 C CA . ASN A 1 127 ? -4.672 -11.464 4.471 1.00 98.69 127 ASN A CA 1
ATOM 995 C C . ASN A 1 127 ? -4.388 -11.008 3.026 1.00 98.69 127 ASN A C 1
ATOM 997 O O . ASN A 1 127 ? -5.193 -11.213 2.119 1.00 98.69 127 ASN A O 1
ATOM 1001 N N . THR A 1 128 ? -3.265 -10.313 2.837 1.00 98.25 128 THR A N 1
ATOM 1002 C CA . THR A 1 128 ? -2.921 -9.640 1.581 1.00 98.25 128 THR A CA 1
ATOM 1003 C C . THR A 1 128 ? -1.590 -10.146 1.040 1.00 98.25 128 THR A C 1
ATOM 1005 O O . THR A 1 128 ? -0.644 -10.379 1.792 1.00 98.25 128 THR A O 1
ATOM 1008 N N . ILE A 1 129 ? -1.494 -10.291 -0.281 1.00 96.44 129 ILE A N 1
ATOM 1009 C CA . ILE A 1 129 ? -0.225 -10.538 -0.980 1.00 96.44 129 ILE A CA 1
ATOM 1010 C C . ILE A 1 129 ? 0.169 -9.251 -1.702 1.00 96.44 129 ILE A C 1
ATOM 1012 O O . ILE A 1 129 ? -0.636 -8.709 -2.452 1.00 96.44 129 ILE A O 1
ATOM 1016 N N . SER A 1 130 ? 1.393 -8.768 -1.499 1.00 94.62 130 SER A N 1
ATOM 1017 C CA . SER A 1 130 ? 1.917 -7.593 -2.199 1.00 94.62 130 SER A CA 1
ATOM 1018 C C . SER A 1 130 ? 3.293 -7.861 -2.787 1.00 94.62 130 SER A C 1
ATOM 1020 O O . SER A 1 130 ? 4.226 -8.227 -2.067 1.00 94.62 130 SER A O 1
ATOM 1022 N N . GLU A 1 131 ? 3.421 -7.614 -4.087 1.00 91.19 131 GLU A N 1
ATOM 1023 C CA . GLU A 1 131 ? 4.713 -7.546 -4.779 1.00 91.19 131 GLU A CA 1
ATOM 1024 C C . GLU A 1 131 ? 5.405 -6.193 -4.565 1.00 91.19 131 GLU A C 1
ATOM 1026 O O . GLU A 1 131 ? 6.631 -6.123 -4.576 1.00 91.19 131 GLU A O 1
ATOM 1031 N N . LEU A 1 132 ? 4.631 -5.143 -4.267 1.00 92.56 132 LEU A N 1
ATOM 1032 C CA . LEU A 1 132 ? 5.156 -3.805 -4.018 1.00 92.56 132 LEU A CA 1
ATOM 1033 C C . LEU A 1 132 ? 6.018 -3.754 -2.756 1.00 92.56 132 LEU A C 1
ATOM 1035 O O . LEU A 1 132 ? 5.807 -4.490 -1.784 1.00 92.56 132 LEU A O 1
ATOM 1039 N N . ARG A 1 133 ? 6.934 -2.787 -2.744 1.00 93.31 133 ARG A N 1
ATOM 1040 C CA . ARG A 1 133 ? 7.744 -2.453 -1.572 1.00 93.31 133 ARG A CA 1
ATOM 1041 C C . ARG A 1 133 ? 6.958 -1.561 -0.625 1.00 93.31 133 ARG A C 1
ATOM 1043 O O . ARG A 1 133 ? 6.248 -0.666 -1.070 1.00 93.31 133 ARG A O 1
ATOM 1050 N N . VAL A 1 134 ? 7.153 -1.739 0.674 1.00 96.81 134 VAL A N 1
ATOM 1051 C CA . VAL A 1 134 ? 6.500 -0.926 1.705 1.00 96.81 134 VAL A CA 1
ATOM 1052 C C . VAL A 1 134 ? 7.538 -0.048 2.396 1.00 96.81 134 VAL A C 1
ATOM 1054 O O . VAL A 1 134 ? 8.441 -0.562 3.055 1.00 96.81 134 VAL A O 1
ATOM 1057 N N . GLN A 1 135 ? 7.407 1.269 2.239 1.00 96.62 135 GLN A N 1
ATOM 1058 C CA . GLN A 1 135 ? 8.158 2.257 3.014 1.00 96.62 135 GLN A CA 1
ATOM 1059 C C . GLN A 1 135 ? 7.465 2.458 4.365 1.00 96.62 135 GLN A C 1
ATOM 1061 O O . GLN A 1 135 ? 6.246 2.606 4.407 1.00 96.62 135 GLN A O 1
ATOM 1066 N N . VAL A 1 136 ? 8.238 2.476 5.449 1.00 96.94 136 VAL A N 1
ATOM 1067 C CA . VAL A 1 136 ? 7.762 2.599 6.834 1.00 96.94 136 VAL A CA 1
ATOM 1068 C C . VAL A 1 136 ? 8.274 3.904 7.443 1.00 96.94 136 VAL A C 1
ATOM 1070 O O . VAL A 1 136 ? 9.120 3.902 8.334 1.00 96.94 136 VAL A O 1
ATOM 1073 N N . ASP A 1 137 ? 7.761 5.032 6.964 1.00 95.94 137 ASP A N 1
ATOM 1074 C CA . ASP A 1 137 ? 7.978 6.327 7.635 1.00 95.94 137 ASP A CA 1
ATOM 1075 C C . ASP A 1 137 ? 6.782 6.712 8.534 1.00 95.94 137 ASP A C 1
ATOM 1077 O O . ASP A 1 137 ? 6.945 7.511 9.458 1.00 95.94 137 ASP A O 1
ATOM 1081 N N . GLY A 1 138 ? 5.624 6.071 8.322 1.00 97.12 138 GLY A N 1
ATOM 1082 C CA . GLY A 1 138 ? 4.401 6.167 9.123 1.00 97.12 138 GLY A CA 1
ATOM 1083 C C . GLY A 1 138 ? 4.084 4.918 9.938 1.00 97.12 138 GLY A C 1
ATOM 1084 O O . GLY A 1 138 ? 4.979 4.172 10.344 1.00 97.12 138 GLY A O 1
ATOM 1085 N N . GLU A 1 139 ? 2.797 4.675 10.189 1.00 98.38 139 GLU A N 1
ATOM 1086 C CA . GLU A 1 139 ? 2.324 3.485 10.901 1.00 98.38 139 GLU A CA 1
ATOM 1087 C C . GLU A 1 139 ? 1.929 2.371 9.925 1.00 98.38 139 GLU A C 1
ATOM 1089 O O . GLU A 1 139 ? 0.990 2.507 9.143 1.00 98.38 139 GLU A O 1
ATOM 1094 N N . VAL A 1 140 ? 2.620 1.232 9.995 1.00 98.69 140 VAL A N 1
ATOM 1095 C CA . VAL A 1 140 ? 2.381 0.076 9.127 1.00 98.69 140 VAL A CA 1
ATOM 1096 C C . VAL A 1 140 ? 2.015 -1.150 9.962 1.00 98.69 140 VAL A C 1
ATOM 1098 O O . VAL A 1 140 ? 2.795 -1.617 10.795 1.00 98.69 140 VAL A O 1
ATOM 1101 N N . GLU A 1 141 ? 0.837 -1.713 9.704 1.00 98.81 141 GLU A N 1
ATOM 1102 C CA . GLU A 1 141 ? 0.372 -2.973 10.285 1.00 98.81 141 GLU A CA 1
ATOM 1103 C C . GLU A 1 141 ? 0.215 -4.039 9.193 1.00 98.81 141 GLU A C 1
ATOM 1105 O O . GLU A 1 141 ? -0.557 -3.861 8.254 1.00 98.81 141 GLU A O 1
ATOM 1110 N N . ILE A 1 142 ? 0.918 -5.164 9.332 1.00 98.75 142 ILE A N 1
ATOM 1111 C CA . ILE A 1 142 ? 0.874 -6.302 8.407 1.00 98.75 142 ILE A CA 1
ATOM 1112 C C . ILE A 1 142 ? 0.453 -7.546 9.193 1.00 98.75 142 ILE A C 1
ATOM 1114 O O . ILE A 1 142 ? 1.146 -7.977 10.117 1.00 98.75 142 ILE A O 1
ATOM 1118 N N . ASP A 1 143 ? -0.694 -8.120 8.846 1.00 98.81 143 ASP A N 1
ATOM 1119 C CA . ASP A 1 143 ? -1.250 -9.307 9.496 1.00 98.81 143 ASP A CA 1
ATOM 1120 C C . ASP A 1 143 ? -1.633 -10.370 8.467 1.00 98.81 143 ASP A C 1
ATOM 1122 O O . ASP A 1 143 ? -2.290 -10.075 7.466 1.00 98.81 143 ASP A O 1
ATOM 1126 N N . SER A 1 144 ? -1.242 -11.619 8.719 1.00 98.75 144 SER A N 1
ATOM 1127 C CA . SER A 1 144 ? -1.596 -12.777 7.893 1.00 98.75 144 SER A CA 1
ATOM 1128 C C . SER A 1 144 ? -1.292 -12.567 6.403 1.00 98.75 144 SER A C 1
ATOM 1130 O O . SER A 1 144 ? -2.042 -13.011 5.545 1.00 98.75 144 SER A O 1
ATOM 1132 N N . SER A 1 145 ? -0.234 -11.820 6.088 1.00 98.62 145 SER A N 1
ATOM 1133 C CA . SER A 1 145 ? 0.050 -11.286 4.752 1.00 98.62 145 SER A CA 1
ATOM 1134 C C . SER A 1 145 ? 1.441 -11.694 4.264 1.00 98.62 145 SER A C 1
ATOM 1136 O O . SER A 1 145 ? 2.294 -12.110 5.049 1.00 98.62 145 SER A O 1
ATOM 1138 N N . ARG A 1 146 ? 1.692 -11.541 2.961 1.00 96.56 146 ARG A N 1
ATOM 1139 C CA . ARG A 1 146 ? 3.019 -11.713 2.358 1.00 96.56 146 ARG A CA 1
ATOM 1140 C C . ARG A 1 146 ? 3.440 -10.442 1.637 1.00 96.56 146 ARG A C 1
ATOM 1142 O O . ARG A 1 146 ? 2.746 -9.999 0.723 1.00 96.56 146 ARG A O 1
ATOM 1149 N N . VAL A 1 147 ? 4.584 -9.887 2.024 1.00 93.81 147 VAL A N 1
ATOM 1150 C CA . VAL A 1 147 ? 5.144 -8.663 1.436 1.00 93.81 147 VAL A CA 1
ATOM 1151 C C . VAL A 1 147 ? 6.588 -8.911 1.023 1.00 93.81 147 VAL A C 1
ATOM 1153 O O . VAL A 1 147 ? 7.383 -9.439 1.800 1.00 93.81 147 VAL A O 1
ATOM 1156 N N . GLY A 1 148 ? 6.936 -8.527 -0.205 1.00 86.12 148 GLY A N 1
ATOM 1157 C CA . GLY A 1 148 ? 8.280 -8.743 -0.741 1.00 86.12 148 GLY A CA 1
ATOM 1158 C C . GLY A 1 148 ? 9.361 -7.992 0.038 1.00 86.12 148 GLY A C 1
ATOM 1159 O O . GLY A 1 148 ? 10.298 -8.606 0.544 1.00 86.12 148 GLY A O 1
ATOM 1160 N N . ILE A 1 149 ? 9.240 -6.666 0.137 1.00 91.06 149 ILE A N 1
ATOM 1161 C CA . ILE A 1 149 ? 10.249 -5.808 0.770 1.00 91.06 149 ILE A CA 1
ATOM 1162 C C . ILE A 1 149 ? 9.571 -4.799 1.689 1.00 91.06 149 ILE A C 1
ATOM 1164 O O . ILE A 1 149 ? 8.638 -4.112 1.277 1.00 91.06 149 ILE A O 1
ATOM 1168 N N . VAL A 1 150 ? 10.107 -4.655 2.897 1.00 94.94 150 VAL A N 1
ATOM 1169 C CA . VAL A 1 150 ? 9.784 -3.564 3.818 1.00 94.94 150 VAL A CA 1
ATOM 1170 C C . VAL A 1 150 ? 11.049 -2.755 4.083 1.00 94.94 150 VAL A C 1
ATOM 1172 O O . VAL A 1 150 ? 12.119 -3.331 4.292 1.00 94.94 150 VAL A O 1
ATOM 1175 N N . PHE A 1 151 ? 10.959 -1.427 4.055 1.00 94.38 151 PHE A N 1
ATOM 1176 C CA . PHE A 1 151 ? 12.119 -0.580 4.296 1.00 94.38 151 PHE A CA 1
ATOM 1177 C C . PHE A 1 151 ? 11.802 0.734 5.003 1.00 94.38 151 PHE A C 1
ATOM 1179 O O . PHE A 1 151 ? 10.696 1.254 4.907 1.00 94.38 151 PHE A O 1
ATOM 1186 N N . TRP A 1 152 ? 12.806 1.289 5.678 1.00 93.69 152 TRP A N 1
ATOM 1187 C CA . TRP A 1 152 ? 12.750 2.617 6.290 1.00 93.69 152 TRP A CA 1
ATOM 1188 C C . TRP A 1 152 ? 13.561 3.614 5.478 1.00 93.69 152 TRP A C 1
ATOM 1190 O O . TRP A 1 152 ? 14.638 3.265 4.987 1.00 93.69 152 TRP A O 1
ATOM 1200 N N . ARG A 1 153 ? 13.063 4.852 5.390 1.00 87.81 153 ARG A N 1
ATOM 1201 C CA . ARG A 1 153 ? 13.811 5.980 4.829 1.00 87.81 153 ARG A CA 1
ATOM 1202 C C . ARG A 1 153 ? 14.131 7.041 5.884 1.00 87.81 153 ARG A C 1
ATOM 1204 O O . ARG A 1 153 ? 15.221 7.599 5.849 1.00 87.81 153 ARG A O 1
ATOM 1211 N N . SER A 1 154 ? 13.212 7.326 6.809 1.00 83.88 154 SER A N 1
ATOM 1212 C CA . SER A 1 154 ? 13.402 8.345 7.859 1.00 83.88 154 SER A CA 1
ATOM 1213 C C . SER A 1 154 ? 13.735 7.779 9.247 1.00 83.88 154 SER A C 1
ATOM 1215 O O . SER A 1 154 ? 14.021 8.551 10.158 1.00 83.88 154 SER A O 1
ATOM 1217 N N . LEU A 1 155 ? 13.668 6.451 9.430 1.00 78.50 155 LEU A N 1
ATOM 1218 C CA . LEU A 1 155 ? 13.758 5.741 10.723 1.00 78.50 155 LEU A CA 1
ATOM 1219 C C . LEU A 1 155 ? 12.676 6.112 11.764 1.00 78.50 155 LEU A C 1
ATOM 1221 O O . LEU A 1 155 ? 12.739 5.625 12.891 1.00 78.50 155 LEU A O 1
ATOM 1225 N N . SER A 1 156 ? 11.677 6.931 11.416 1.00 85.94 156 SER A N 1
ATOM 1226 C CA . SER A 1 156 ? 10.628 7.379 12.352 1.00 85.94 156 SER A CA 1
ATOM 1227 C C . SER A 1 156 ? 9.393 6.475 12.393 1.00 85.94 156 SER A C 1
ATOM 1229 O O . SER A 1 156 ? 8.635 6.516 13.362 1.00 85.94 156 SER A O 1
ATOM 1231 N N . GLY A 1 157 ? 9.169 5.672 11.351 1.00 92.44 157 GLY A N 1
ATOM 1232 C CA . GLY A 1 157 ? 7.951 4.880 11.220 1.00 92.44 157 GLY A CA 1
ATOM 1233 C C . GLY A 1 157 ? 7.919 3.628 12.093 1.00 92.44 157 GLY A C 1
ATOM 1234 O O . GLY A 1 157 ? 8.943 3.052 12.475 1.00 92.44 157 GLY A O 1
ATOM 1235 N N . LYS A 1 158 ? 6.700 3.171 12.380 1.00 96.44 158 LYS A N 1
ATOM 1236 C CA . LYS A 1 158 ? 6.418 2.011 13.229 1.00 96.44 158 LYS A CA 1
ATOM 1237 C C . LYS A 1 158 ? 5.911 0.859 12.374 1.00 96.44 158 LYS A C 1
ATOM 1239 O O . LYS A 1 158 ? 4.913 1.000 11.674 1.00 96.44 158 LYS A O 1
ATOM 1244 N N . LEU A 1 159 ? 6.545 -0.304 12.502 1.00 97.38 159 LEU A N 1
ATOM 1245 C CA . LEU A 1 159 ? 6.099 -1.538 11.860 1.00 97.38 159 LEU A CA 1
ATOM 1246 C C . LEU A 1 159 ? 5.569 -2.529 12.898 1.00 97.38 159 LEU A C 1
ATOM 1248 O O . LEU A 1 159 ? 6.247 -2.841 13.878 1.00 97.38 159 LEU A O 1
ATOM 1252 N N . LYS A 1 160 ? 4.388 -3.090 12.635 1.00 98.38 160 LYS A N 1
ATOM 1253 C CA . LYS A 1 160 ? 3.820 -4.209 13.385 1.00 98.38 160 LYS A CA 1
ATOM 1254 C C . LYS A 1 160 ? 3.503 -5.362 12.445 1.00 98.38 160 LYS A C 1
ATOM 1256 O O . LYS A 1 160 ? 2.675 -5.212 11.554 1.00 98.38 160 LYS A O 1
ATOM 1261 N N . VAL A 1 161 ? 4.114 -6.522 12.682 1.00 98.00 161 VAL A N 1
ATOM 1262 C CA . VAL A 1 161 ? 3.933 -7.720 11.849 1.00 98.00 161 VAL A CA 1
ATOM 1263 C C . VAL A 1 161 ? 3.370 -8.868 12.683 1.00 98.00 161 VAL A C 1
ATOM 1265 O O . VAL A 1 161 ? 3.845 -9.120 13.791 1.00 98.00 161 VAL A O 1
ATOM 1268 N N . ARG A 1 162 ? 2.355 -9.567 12.166 1.00 98.50 162 ARG A N 1
ATOM 1269 C CA . ARG A 1 162 ? 1.745 -10.751 12.795 1.00 98.50 162 ARG A CA 1
ATOM 1270 C C . ARG A 1 162 ? 1.452 -11.819 11.750 1.00 98.50 162 ARG A C 1
ATOM 1272 O O . ARG A 1 162 ? 0.935 -11.489 10.691 1.00 98.50 162 ARG A O 1
ATOM 1279 N N . ASN A 1 163 ? 1.755 -13.085 12.042 1.00 98.25 163 ASN A N 1
ATOM 1280 C CA . ASN A 1 163 ? 1.399 -14.234 11.190 1.00 98.25 163 ASN A CA 1
ATOM 1281 C C . ASN A 1 163 ? 1.746 -14.055 9.696 1.00 98.25 163 ASN A C 1
ATOM 1283 O O . ASN A 1 163 ? 1.020 -14.532 8.833 1.00 98.25 163 ASN A O 1
ATOM 1287 N N . SER A 1 164 ? 2.807 -13.310 9.386 1.00 98.19 164 SER A N 1
ATOM 1288 C CA . SER A 1 164 ? 3.094 -12.825 8.033 1.00 98.19 164 SER A CA 1
ATOM 1289 C C . SER A 1 164 ? 4.494 -13.213 7.586 1.00 98.19 164 SER A C 1
ATOM 1291 O O . SER A 1 164 ? 5.376 -13.455 8.411 1.00 98.19 164 SER A O 1
ATOM 1293 N N . GLU A 1 165 ? 4.699 -13.205 6.275 1.00 95.44 165 GLU A N 1
ATOM 1294 C CA . GLU A 1 165 ? 5.988 -13.428 5.630 1.00 95.44 165 GLU A CA 1
ATOM 1295 C C . GLU A 1 165 ? 6.500 -12.115 5.025 1.00 95.44 165 GLU A C 1
ATOM 1297 O O . GLU A 1 165 ? 5.819 -11.483 4.214 1.00 95.44 165 GLU A O 1
ATOM 1302 N N . ILE A 1 166 ? 7.715 -11.719 5.410 1.00 93.19 166 ILE A N 1
ATOM 1303 C CA . ILE A 1 166 ? 8.427 -10.579 4.830 1.00 93.19 166 ILE A CA 1
ATOM 1304 C C . ILE A 1 166 ? 9.678 -11.114 4.140 1.00 93.19 166 ILE A C 1
ATOM 1306 O O . ILE A 1 166 ? 10.521 -11.722 4.798 1.00 93.19 166 ILE A O 1
ATOM 1310 N N . GLY A 1 167 ? 9.800 -10.897 2.830 1.00 87.12 167 GLY A N 1
ATOM 1311 C CA . GLY A 1 167 ? 10.925 -11.427 2.053 1.00 87.12 167 GLY A CA 1
ATOM 1312 C C . GLY A 1 167 ? 12.261 -10.765 2.405 1.00 87.12 167 GLY A C 1
ATOM 1313 O O . GLY A 1 167 ? 13.265 -11.446 2.607 1.00 87.12 167 GLY A O 1
ATOM 1314 N N . LEU A 1 168 ? 12.276 -9.434 2.497 1.00 87.31 168 LEU A N 1
ATOM 1315 C CA . LEU A 1 168 ? 13.450 -8.640 2.855 1.00 87.31 168 LEU A CA 1
ATOM 1316 C C . LEU A 1 168 ? 13.056 -7.444 3.725 1.00 87.31 168 LEU A C 1
ATOM 1318 O O . LEU A 1 168 ? 12.075 -6.754 3.448 1.00 87.31 168 LEU A O 1
ATOM 1322 N N . MET A 1 169 ? 13.887 -7.151 4.723 1.00 86.69 169 MET A N 1
ATOM 1323 C CA . MET A 1 169 ? 13.839 -5.907 5.488 1.00 86.69 169 MET A CA 1
ATOM 1324 C C . MET A 1 169 ? 15.139 -5.126 5.287 1.00 86.69 169 MET A C 1
ATOM 1326 O O . MET A 1 169 ? 16.220 -5.701 5.407 1.00 86.69 169 MET A O 1
ATOM 1330 N N . HIS A 1 170 ? 15.045 -3.832 4.973 1.00 82.06 170 HIS A N 1
ATOM 1331 C CA . HIS A 1 170 ? 16.208 -2.976 4.712 1.00 82.06 170 HIS A CA 1
ATOM 1332 C C . HIS A 1 170 ? 16.036 -1.572 5.312 1.00 82.06 170 HIS A C 1
ATOM 1334 O O . HIS A 1 170 ? 14.925 -1.073 5.450 1.00 82.06 170 HIS A O 1
ATOM 1340 N N . ILE A 1 171 ? 17.139 -0.916 5.654 1.00 80.88 171 ILE A N 1
ATOM 1341 C CA . ILE A 1 171 ? 17.181 0.484 6.083 1.00 80.88 171 ILE A CA 1
ATOM 1342 C C . ILE A 1 171 ? 18.036 1.222 5.059 1.00 80.88 171 ILE A C 1
ATOM 1344 O O . ILE A 1 171 ? 19.162 0.796 4.816 1.00 80.88 171 ILE A O 1
ATOM 1348 N N . TRP A 1 172 ? 17.490 2.276 4.458 1.00 69.44 172 TRP A N 1
ATOM 1349 C CA . TRP A 1 172 ? 18.221 3.132 3.522 1.00 69.44 172 TRP A CA 1
ATOM 1350 C C . TRP A 1 172 ? 18.954 4.269 4.229 1.00 69.44 172 TRP A C 1
ATOM 1352 O O . TRP A 1 172 ? 18.436 4.753 5.260 1.00 69.44 172 TRP A O 1
#

Radius of gyration: 20.47 Å; chains: 1; bounding box: 75×56×40 Å

Secondary structure (DSSP, 8-state):
-------------------PPEEEES-EEE-S-EEEES-EEEEES-EEE-TT-EEEEES-EEEE---STTSSEEEE-TT-EEEEES-EEEESSTTT--EEEETTEEEE----EEEE-STT-EEEEES-EEEEEEEESSEEEEES-EEEEEEESSS--EEEEES-EEEEEEE-

Sequence (172 aa):
MSGKLSLLSIVVLLSFGIASAEEIQGDLVIREDTVMEGKELVINGNLVIEEGKTLTIRNSEITINSRYKNEYWIRIRPNATLIVENSKLYEGLKQGINEVWIGLNRIRLGETVIATEDESSKLIMKNTISELRVQVDGEVEIDSSRVGIVFWRSLSGKLKVRNSEIGLMHIW